Protein AF-A0A353RCZ6-F1 (afdb_monomer)

Secondary structure (DSSP, 8-state):
----B--EEEE-SSS--TT---EEEE---B-GGGSS--SS-HHHHHHHHHHHHHHHHHHHHT--

Mean predicted aligned error: 5.31 Å

pLDDT: mean 87.26, std 7.36, range [57.34, 93.88]

Structure (mmCIF, N/CA/C/O backbone):
data_AF-A0A353RCZ6-F1
#
_entry.id   AF-A0A353RCZ6-F1
#
loop_
_atom_site.group_PDB
_atom_site.id
_atom_site.type_symbol
_atom_site.label_atom_id
_atom_site.label_alt_id
_atom_site.label_comp_id
_atom_site.label_asym_id
_atom_site.label_entity_id
_atom_site.label_seq_id
_atom_site.pdbx_PDB_ins_code
_atom_site.Cartn_x
_atom_site.Cartn_y
_atom_site.Cartn_z
_atom_site.occupancy
_atom_site.B_iso_or_equiv
_atom_site.auth_seq_id
_atom_site.auth_comp_id
_atom_site.auth_asym_id
_atom_site.auth_atom_id
_atom_site.pdbx_PDB_model_num
ATOM 1 N N . ALA A 1 1 ? 7.699 -17.445 -7.339 1.00 60.59 1 ALA A N 1
ATOM 2 C CA . ALA A 1 1 ? 6.262 -17.358 -7.666 1.00 60.59 1 ALA A CA 1
ATOM 3 C C . ALA A 1 1 ? 6.006 -16.058 -8.426 1.00 60.59 1 ALA A C 1
ATOM 5 O O . ALA A 1 1 ? 6.510 -15.028 -7.992 1.00 60.59 1 ALA A O 1
ATOM 6 N N . ARG A 1 2 ? 5.305 -16.103 -9.568 1.00 79.69 2 ARG A N 1
ATOM 7 C CA . ARG A 1 2 ? 4.788 -14.910 -10.262 1.00 79.69 2 ARG A CA 1
ATOM 8 C C . ARG A 1 2 ? 3.318 -14.793 -9.885 1.00 79.69 2 ARG A C 1
ATOM 10 O O . ARG A 1 2 ? 2.495 -15.506 -10.441 1.00 79.69 2 ARG A O 1
ATOM 17 N N . ALA A 1 3 ? 3.034 -14.004 -8.860 1.00 85.94 3 ALA A N 1
ATOM 18 C CA . ALA A 1 3 ? 1.690 -13.844 -8.328 1.00 85.94 3 ALA A CA 1
ATOM 19 C C . ALA A 1 3 ? 1.319 -12.360 -8.339 1.00 85.94 3 ALA A C 1
ATOM 21 O O . ALA A 1 3 ? 2.202 -11.520 -8.122 1.00 85.94 3 ALA A O 1
ATOM 22 N N . PRO A 1 4 ? 0.047 -12.030 -8.601 1.00 89.25 4 PRO A N 1
ATOM 23 C CA . PRO A 1 4 ? -0.430 -10.671 -8.434 1.00 89.25 4 PRO A CA 1
ATOM 24 C C . PRO A 1 4 ? -0.402 -10.280 -6.949 1.00 89.25 4 PRO A C 1
ATOM 26 O O . PRO A 1 4 ? -0.4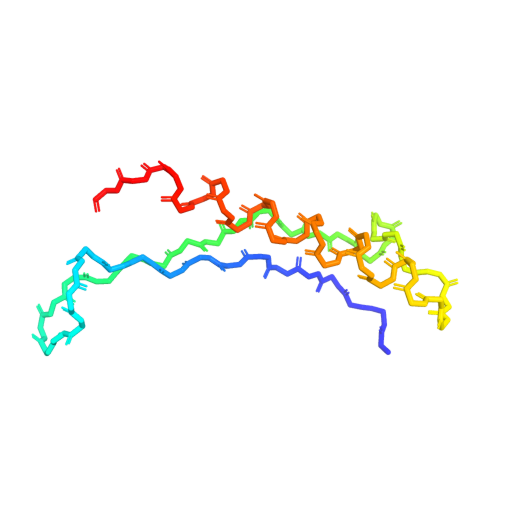78 -11.132 -6.062 1.00 89.25 4 PRO A O 1
ATOM 29 N N . VAL A 1 5 ? -0.291 -8.981 -6.681 1.00 91.44 5 VAL A N 1
ATOM 30 C CA . VAL A 1 5 ? -0.227 -8.423 -5.324 1.00 91.44 5 VAL A CA 1
ATOM 31 C C . VAL A 1 5 ? -1.472 -7.588 -5.070 1.00 91.44 5 VAL A C 1
ATOM 33 O O . VAL A 1 5 ? -1.770 -6.679 -5.840 1.00 91.44 5 VAL A O 1
ATOM 36 N N . LEU A 1 6 ? -2.183 -7.871 -3.979 1.00 93.81 6 LEU A N 1
ATOM 37 C CA . LEU A 1 6 ? -3.328 -7.078 -3.537 1.00 93.81 6 LEU A CA 1
ATOM 38 C C . LEU A 1 6 ? -2.891 -6.140 -2.398 1.00 93.81 6 LEU A C 1
ATOM 40 O O . LEU A 1 6 ? -2.608 -6.628 -1.302 1.00 93.81 6 LEU A O 1
ATOM 44 N N . PRO A 1 7 ? -2.789 -4.819 -2.623 1.00 92.75 7 PRO A N 1
ATOM 45 C CA . PRO A 1 7 ? -2.514 -3.873 -1.552 1.00 92.75 7 PRO A CA 1
ATOM 46 C C . PRO A 1 7 ? -3.736 -3.771 -0.632 1.00 92.75 7 PRO A C 1
ATOM 48 O O . PRO A 1 7 ? -4.866 -3.629 -1.099 1.00 92.75 7 PRO A O 1
ATOM 51 N N . VAL A 1 8 ? -3.502 -3.820 0.678 1.00 93.88 8 VAL A N 1
ATOM 52 C CA . VAL A 1 8 ? -4.549 -3.731 1.703 1.00 93.88 8 VAL A CA 1
ATOM 53 C C . VAL A 1 8 ? -4.137 -2.686 2.729 1.00 93.88 8 VAL A C 1
ATOM 55 O O . VAL A 1 8 ? -2.981 -2.672 3.155 1.00 93.88 8 VAL A O 1
ATOM 58 N N . SER A 1 9 ? -5.066 -1.820 3.131 1.00 92.50 9 SER A N 1
ATOM 59 C CA . SER A 1 9 ? -4.872 -0.912 4.262 1.00 92.50 9 SER A CA 1
ATOM 60 C C . SER A 1 9 ? -5.773 -1.306 5.428 1.00 92.50 9 SER A C 1
ATOM 62 O O . SER A 1 9 ? -6.905 -1.757 5.248 1.00 92.50 9 SER A O 1
ATOM 64 N N . ILE A 1 10 ? -5.246 -1.157 6.643 1.00 91.19 10 ILE A N 1
ATOM 65 C CA . ILE A 1 10 ? -5.979 -1.386 7.886 1.00 91.19 10 ILE A CA 1
ATOM 66 C C . ILE A 1 10 ? -5.952 -0.073 8.655 1.00 91.19 10 ILE A C 1
ATOM 68 O O . ILE A 1 10 ? -4.895 0.380 9.090 1.00 91.19 10 ILE A O 1
ATOM 72 N N . TYR A 1 11 ? -7.119 0.537 8.809 1.00 89.44 11 TYR A N 1
ATOM 73 C CA . TYR A 1 11 ? -7.291 1.800 9.502 1.00 89.44 11 TYR A CA 1
ATOM 74 C C . TYR A 1 11 ? -8.026 1.594 10.828 1.00 89.44 11 TYR A C 1
ATOM 76 O O . TYR A 1 11 ? -9.085 0.966 10.893 1.00 89.44 11 TYR A O 1
ATOM 84 N N . CYS A 1 12 ? -7.477 2.179 11.888 1.00 88.25 12 CYS A N 1
ATOM 85 C CA . CYS A 1 12 ? -8.117 2.304 13.189 1.00 88.25 12 CYS A CA 1
ATOM 86 C C . CYS A 1 12 ? -7.821 3.701 13.733 1.00 88.25 12 CYS A C 1
ATOM 88 O O . CYS A 1 12 ? -6.664 4.102 13.857 1.00 88.25 12 CYS A O 1
ATOM 90 N N . ARG A 1 13 ? -8.866 4.449 14.090 1.00 83.75 13 ARG A N 1
ATOM 91 C CA . ARG A 1 13 ? -8.707 5.804 14.620 1.00 83.75 13 ARG A CA 1
ATOM 92 C C . ARG A 1 13 ? -8.190 5.771 16.059 1.00 83.75 13 ARG A C 1
ATOM 94 O O . ARG A 1 13 ? -8.963 5.508 16.975 1.00 83.75 13 ARG A O 1
ATOM 101 N N . GLY A 1 14 ? -6.915 6.072 16.296 1.00 85.31 14 GLY A N 1
ATOM 102 C CA . GLY A 1 14 ? -6.294 6.047 17.634 1.00 85.31 14 GLY A CA 1
ATOM 103 C C . GLY A 1 14 ? -6.019 4.626 18.152 1.00 85.31 14 GLY A C 1
ATOM 104 O O . GLY A 1 14 ? -6.045 3.670 17.384 1.00 85.31 14 GLY A O 1
ATOM 105 N N . LEU A 1 15 ? -5.788 4.463 19.462 1.00 86.44 15 LEU A N 1
ATOM 106 C CA . LEU A 1 15 ? -5.321 3.188 20.037 1.00 86.44 15 LEU A CA 1
ATOM 107 C C . LEU A 1 15 ? -6.288 2.016 19.778 1.00 86.44 15 LEU A C 1
ATOM 109 O O . LEU A 1 15 ? -7.499 2.157 19.977 1.00 86.44 15 LEU A O 1
ATOM 113 N N . LEU A 1 16 ? -5.755 0.864 19.374 1.00 86.25 16 LEU A N 1
ATOM 114 C CA . LEU A 1 16 ? -6.512 -0.373 19.179 1.00 86.25 16 LEU A CA 1
ATOM 115 C C . LEU A 1 16 ? -7.079 -0.872 20.523 1.00 86.25 16 LEU A C 1
ATOM 117 O O . LEU A 1 16 ? -6.344 -0.969 21.504 1.00 86.25 16 LEU A O 1
ATOM 121 N N . ARG A 1 17 ? -8.387 -1.157 20.585 1.00 87.06 17 ARG A N 1
ATOM 122 C CA . ARG A 1 17 ? -9.098 -1.660 21.779 1.00 87.06 17 ARG A CA 1
ATOM 123 C C . ARG A 1 17 ? -10.201 -2.648 21.365 1.00 87.06 17 ARG A C 1
ATOM 125 O O . ARG A 1 17 ? -10.683 -2.538 20.235 1.00 87.06 17 ARG A O 1
ATOM 132 N N . PRO A 1 18 ? -10.631 -3.574 22.243 1.00 85.62 18 PRO A N 1
ATOM 133 C CA . PRO A 1 18 ? -11.781 -4.441 21.976 1.00 85.62 18 PRO A CA 1
ATOM 134 C C . PRO A 1 18 ? -13.041 -3.640 21.608 1.00 85.62 18 PRO A C 1
ATOM 136 O O . PRO A 1 18 ? -13.220 -2.522 22.090 1.00 85.62 18 PRO A O 1
ATOM 139 N N . PHE A 1 19 ? -13.898 -4.207 20.751 1.00 86.75 19 PHE A N 1
ATOM 140 C CA . PHE A 1 19 ? -15.148 -3.599 20.246 1.00 86.75 19 PHE A CA 1
ATOM 141 C C . PHE A 1 19 ? -14.990 -2.292 19.453 1.00 86.75 19 PHE A C 1
ATOM 143 O O . PHE A 1 19 ? -15.972 -1.619 19.142 1.00 86.75 19 PHE A O 1
ATOM 150 N N . LYS A 1 20 ? -13.760 -1.923 19.090 1.00 85.50 20 LYS A N 1
ATOM 151 C CA . LYS A 1 20 ? -13.497 -0.737 18.282 1.00 85.50 20 LYS A CA 1
ATOM 152 C C . LYS A 1 20 ? -13.636 -1.040 16.794 1.00 85.50 20 LYS A C 1
ATOM 154 O O . LYS A 1 20 ? -13.177 -2.072 16.314 1.00 85.50 20 LYS A O 1
ATOM 159 N N . ARG A 1 21 ? -14.227 -0.099 16.054 1.00 87.00 21 ARG A N 1
ATOM 160 C CA . ARG A 1 21 ? -14.352 -0.184 14.597 1.00 87.00 21 ARG A CA 1
ATOM 161 C C . ARG A 1 21 ? -12.971 -0.133 13.937 1.00 87.00 21 ARG A C 1
ATOM 163 O O . ARG A 1 21 ? -12.22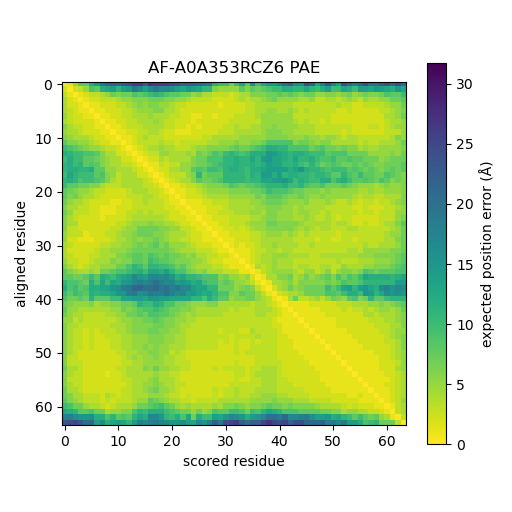0 0.821 14.138 1.00 87.00 21 ARG A O 1
ATOM 170 N N . ILE A 1 22 ? -12.684 -1.149 13.131 1.00 89.69 22 ILE A N 1
ATOM 171 C CA . ILE A 1 22 ? -11.516 -1.236 12.252 1.00 89.69 22 ILE A CA 1
ATOM 172 C C . ILE A 1 22 ? -12.040 -1.221 10.819 1.00 89.69 22 ILE A C 1
ATOM 174 O O . ILE A 1 22 ? -13.019 -1.900 10.508 1.00 89.69 22 ILE A O 1
ATOM 178 N N . THR A 1 23 ? -11.395 -0.451 9.954 1.00 89.94 23 THR A N 1
ATOM 179 C CA . THR A 1 23 ? -11.727 -0.377 8.532 1.00 89.94 23 THR A CA 1
ATOM 180 C C . THR A 1 23 ? -10.618 -1.061 7.748 1.0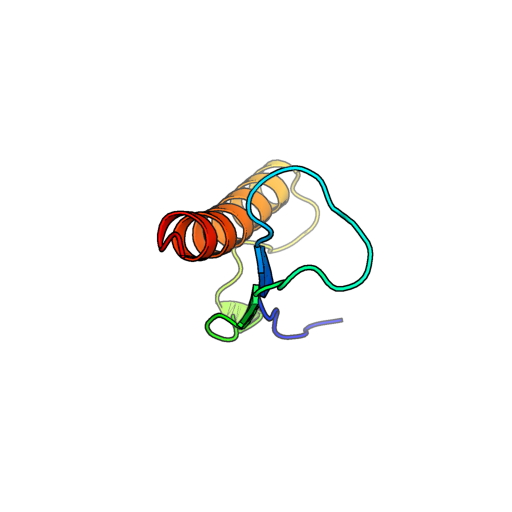0 89.94 23 THR A C 1
ATOM 182 O O . THR A 1 23 ? -9.475 -0.613 7.786 1.00 89.94 23 THR A O 1
ATOM 185 N N . ILE A 1 24 ? -10.947 -2.142 7.043 1.00 91.19 24 ILE A N 1
ATOM 186 C CA . ILE A 1 24 ? -10.027 -2.823 6.125 1.00 91.19 24 ILE A CA 1
ATOM 187 C C . ILE A 1 24 ? -10.422 -2.434 4.703 1.00 91.19 24 ILE A C 1
ATOM 189 O O . ILE A 1 24 ? -11.596 -2.541 4.347 1.00 91.19 24 ILE A O 1
ATOM 193 N N . ARG A 1 25 ? -9.460 -1.981 3.898 1.00 91.62 25 ARG A N 1
ATOM 194 C CA . ARG A 1 25 ? -9.677 -1.628 2.490 1.00 91.62 25 ARG A CA 1
ATOM 195 C C . ARG A 1 25 ? -8.808 -2.482 1.601 1.00 91.62 25 ARG A C 1
ATOM 197 O O . ARG A 1 25 ? -7.618 -2.644 1.858 1.00 91.62 25 ARG A O 1
ATOM 204 N N . PHE A 1 26 ? -9.415 -2.974 0.535 1.00 93.25 26 PHE A N 1
ATOM 205 C CA . PHE A 1 26 ? -8.730 -3.692 -0.524 1.00 93.25 26 PHE A CA 1
ATOM 206 C C . PHE A 1 26 ? -8.569 -2.744 -1.704 1.0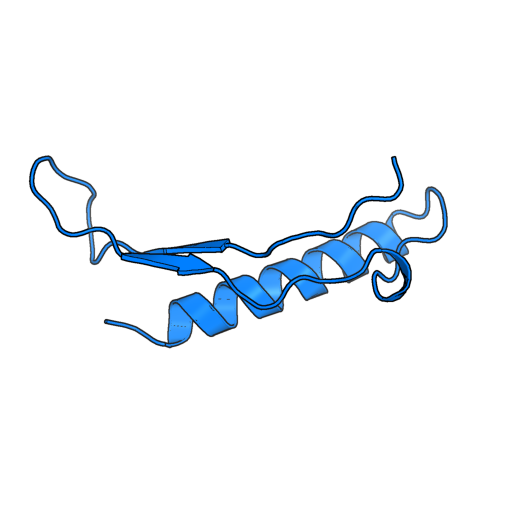0 93.25 26 PHE A C 1
ATOM 208 O O . PHE A 1 26 ? -9.553 -2.195 -2.195 1.00 93.25 26 PHE A O 1
ATOM 215 N N . GLY A 1 27 ? -7.327 -2.528 -2.123 1.00 90.81 27 GLY A N 1
ATOM 216 C CA . GLY A 1 27 ? -7.033 -1.738 -3.307 1.00 90.81 27 GLY A CA 1
ATOM 217 C C . GLY A 1 27 ? -7.149 -2.556 -4.589 1.00 90.81 27 GLY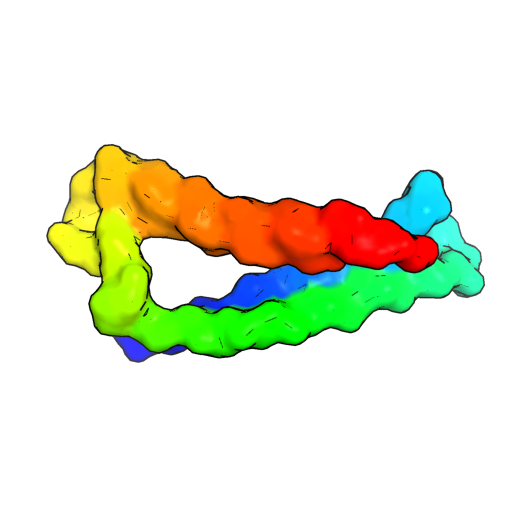 A C 1
ATOM 218 O O . GLY A 1 27 ? -7.551 -3.718 -4.600 1.00 90.81 27 GLY A O 1
ATOM 219 N N . GLU A 1 28 ? -6.740 -1.943 -5.693 1.00 91.69 28 GLU A N 1
ATOM 220 C CA . GLU A 1 28 ? -6.673 -2.611 -6.991 1.00 91.69 28 GLU A CA 1
ATOM 221 C C . GLU A 1 28 ? -5.569 -3.680 -7.009 1.00 91.69 28 GLU A C 1
ATOM 223 O O . GLU A 1 28 ? -4.432 -3.427 -6.594 1.00 91.69 28 GLU A O 1
ATOM 228 N N . LEU A 1 29 ? -5.893 -4.856 -7.549 1.00 92.62 29 LEU A N 1
ATOM 229 C CA . LEU A 1 29 ? -4.935 -5.931 -7.784 1.00 92.62 29 LEU A CA 1
ATOM 230 C C . LEU A 1 29 ? -3.814 -5.452 -8.719 1.00 92.62 29 LEU A C 1
ATOM 232 O O .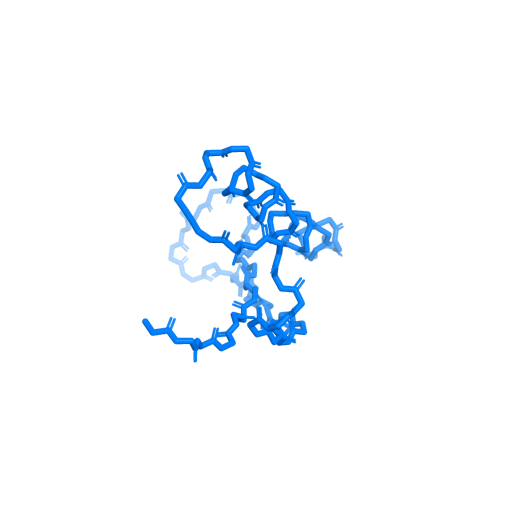 LEU A 1 29 ? -4.073 -4.970 -9.818 1.00 92.62 29 LEU A O 1
ATOM 236 N N . ILE A 1 30 ? -2.560 -5.624 -8.308 1.00 91.69 30 ILE A N 1
ATOM 237 C CA . ILE A 1 30 ? -1.381 -5.264 -9.096 1.00 91.69 30 ILE A CA 1
ATOM 238 C C . ILE A 1 30 ? -0.863 -6.530 -9.794 1.00 91.69 30 ILE A C 1
ATOM 240 O O . ILE A 1 30 ? -0.332 -7.418 -9.118 1.00 91.69 30 ILE A O 1
ATOM 244 N N . PRO A 1 31 ? -0.984 -6.641 -11.131 1.00 91.44 31 PRO A N 1
ATOM 245 C CA . PRO A 1 31 ? -0.403 -7.748 -11.884 1.00 91.44 31 PRO A CA 1
ATOM 246 C C . PRO A 1 31 ? 1.116 -7.787 -11.720 1.00 91.44 31 PRO A C 1
ATOM 248 O O . PRO A 1 31 ? 1.770 -6.741 -11.656 1.00 91.44 31 PRO A O 1
ATOM 251 N N . TYR A 1 32 ? 1.687 -8.992 -11.699 1.00 87.81 32 TYR A N 1
ATOM 252 C CA . TYR A 1 32 ? 3.127 -9.196 -11.524 1.00 87.81 32 TYR A CA 1
ATOM 253 C C . TYR A 1 32 ? 3.950 -8.445 -12.584 1.00 87.81 32 TYR A C 1
ATOM 255 O O . TYR A 1 32 ? 5.007 -7.892 -12.291 1.00 87.81 32 TYR A O 1
ATOM 263 N N . GLU A 1 33 ? 3.432 -8.357 -13.806 1.00 87.44 33 GLU A N 1
ATOM 264 C CA . GLU A 1 33 ? 4.062 -7.728 -14.968 1.00 87.44 33 GLU A CA 1
ATOM 265 C C . GLU A 1 33 ? 4.226 -6.212 -14.799 1.00 87.44 33 GLU A C 1
ATOM 267 O O . GLU A 1 33 ? 5.135 -5.620 -15.386 1.00 87.44 33 GLU A O 1
ATOM 272 N N . LYS A 1 34 ? 3.361 -5.586 -13.987 1.00 87.00 34 LYS A N 1
ATOM 273 C CA . LYS A 1 34 ? 3.405 -4.150 -13.679 1.00 87.00 34 LYS A CA 1
ATOM 274 C C . LYS A 1 34 ? 4.356 -3.822 -12.524 1.00 87.00 34 LYS A C 1
ATOM 276 O O . LYS A 1 34 ? 4.654 -2.649 -12.305 1.00 87.00 34 LYS A O 1
ATOM 281 N N . LEU A 1 35 ? 4.846 -4.820 -11.783 1.00 85.69 35 LEU A N 1
ATOM 282 C CA . LEU A 1 35 ? 5.788 -4.590 -10.691 1.00 85.69 35 LEU A CA 1
ATOM 283 C C . LEU A 1 35 ? 7.198 -4.348 -11.254 1.00 85.69 35 LEU A C 1
ATOM 285 O O . LEU A 1 35 ? 7.690 -5.143 -12.060 1.00 85.69 35 LEU A O 1
ATOM 289 N N . PRO A 1 36 ? 7.911 -3.298 -10.808 1.00 81.12 36 PRO A N 1
ATOM 290 C CA . PRO A 1 36 ? 9.258 -2.982 -11.277 1.00 81.12 36 PRO A CA 1
ATOM 291 C C . PRO A 1 36 ? 10.318 -3.898 -10.637 1.00 81.12 36 PRO A C 1
ATOM 293 O O . PRO A 1 36 ? 11.366 -3.432 -10.193 1.00 81.12 36 PRO A O 1
ATOM 296 N N . PHE A 1 37 ? 10.049 -5.204 -10.571 1.00 80.12 37 PHE A N 1
ATOM 297 C CA . PHE A 1 37 ? 10.898 -6.218 -9.957 1.00 80.12 37 PHE A CA 1
ATOM 298 C C . PHE A 1 37 ? 11.327 -7.247 -11.008 1.00 80.12 37 PHE A C 1
ATOM 300 O O . PHE A 1 37 ? 10.610 -8.199 -11.310 1.00 80.12 37 PHE A O 1
ATOM 307 N N . ARG A 1 38 ? 12.513 -7.043 -11.592 1.00 75.62 38 ARG A N 1
ATOM 308 C CA . ARG A 1 38 ? 13.096 -7.928 -12.610 1.00 75.62 38 ARG A CA 1
ATOM 309 C C . ARG A 1 38 ? 14.485 -8.388 -12.159 1.00 75.62 38 ARG A C 1
ATOM 311 O O . ARG A 1 38 ? 15.491 -7.977 -12.725 1.00 75.62 38 ARG A O 1
ATOM 318 N N . GLY A 1 39 ? 14.538 -9.216 -11.112 1.00 73.56 39 GLY A N 1
ATOM 319 C CA . GLY A 1 39 ? 15.777 -9.828 -10.611 1.00 73.56 39 GLY A CA 1
ATOM 320 C C . GLY A 1 39 ? 16.083 -9.506 -9.146 1.00 73.56 39 GLY A C 1
ATOM 321 O O . GLY A 1 39 ? 15.186 -9.210 -8.368 1.00 73.56 39 GLY A O 1
ATOM 322 N N . ARG A 1 40 ? 17.361 -9.588 -8.752 1.00 78.88 40 ARG A N 1
ATOM 323 C CA . ARG A 1 40 ? 17.822 -9.409 -7.356 1.00 78.88 40 ARG A CA 1
ATOM 324 C C . ARG A 1 40 ? 18.305 -7.986 -7.034 1.00 78.88 40 ARG A C 1
ATOM 326 O O . ARG A 1 40 ? 19.013 -7.778 -6.054 1.00 78.88 40 ARG A O 1
ATOM 333 N N . SER A 1 41 ? 17.965 -6.996 -7.860 1.00 87.56 41 SER A N 1
ATOM 334 C CA . SER A 1 41 ? 18.414 -5.619 -7.637 1.00 87.56 41 SER A CA 1
ATOM 335 C C . SER A 1 41 ? 17.701 -4.994 -6.436 1.00 87.56 41 SER A C 1
ATOM 337 O O . SER A 1 41 ? 16.482 -4.807 -6.444 1.00 87.56 41 SER A O 1
ATOM 339 N N . MET A 1 42 ? 18.475 -4.584 -5.430 1.00 87.69 42 MET A N 1
ATOM 340 C CA . MET A 1 42 ? 17.958 -3.864 -4.259 1.00 87.69 42 MET A CA 1
ATOM 341 C C . MET A 1 42 ? 17.263 -2.551 -4.638 1.00 87.69 42 MET A C 1
ATOM 343 O O . MET A 1 42 ? 16.260 -2.185 -4.031 1.00 87.69 42 MET A O 1
ATOM 347 N N . ALA A 1 43 ? 17.746 -1.856 -5.672 1.00 88.81 43 ALA A N 1
ATOM 348 C CA . ALA A 1 43 ? 17.126 -0.622 -6.154 1.00 88.81 43 ALA A CA 1
ATOM 349 C C . ALA A 1 43 ? 15.728 -0.876 -6.746 1.00 88.81 43 ALA A C 1
ATOM 351 O O . ALA A 1 43 ? 14.794 -0.120 -6.488 1.00 88.81 43 ALA A O 1
ATOM 352 N N . GLN A 1 44 ? 15.565 -1.964 -7.504 1.00 88.69 44 GLN A N 1
ATOM 353 C CA . GLN A 1 44 ? 14.264 -2.392 -8.029 1.00 88.69 44 GLN A CA 1
ATOM 354 C C . GLN A 1 44 ? 13.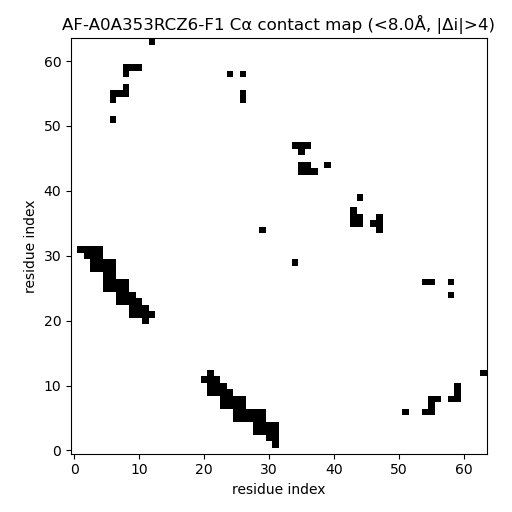315 -2.827 -6.910 1.00 88.69 44 GLN A C 1
ATOM 356 O O . GLN A 1 44 ? 12.147 -2.444 -6.918 1.00 88.69 44 GLN A O 1
ATOM 361 N N . MET A 1 45 ? 13.823 -3.562 -5.916 1.00 88.75 45 MET A N 1
ATOM 362 C CA . MET A 1 45 ? 13.040 -3.953 -4.744 1.00 88.75 45 MET A CA 1
ATOM 363 C C . MET A 1 45 ? 12.531 -2.732 -3.972 1.00 88.75 45 MET A C 1
ATOM 365 O O . MET A 1 45 ? 11.342 -2.663 -3.673 1.00 88.75 45 MET A O 1
ATOM 369 N N . ARG A 1 46 ? 13.390 -1.735 -3.721 1.00 90.75 46 ARG A N 1
ATOM 370 C CA . ARG A 1 46 ? 12.986 -0.477 -3.073 1.00 90.75 46 ARG A CA 1
ATOM 371 C C . ARG A 1 46 ? 11.920 0.262 -3.878 1.00 90.75 46 ARG A C 1
ATOM 373 O O . ARG A 1 46 ? 10.916 0.656 -3.303 1.00 90.75 46 ARG A O 1
ATOM 380 N N . ARG A 1 47 ? 12.079 0.382 -5.202 1.00 90.88 47 ARG A N 1
ATOM 381 C CA . ARG A 1 47 ? 11.057 1.000 -6.071 1.00 90.88 47 ARG A CA 1
ATOM 382 C C . ARG A 1 47 ? 9.719 0.262 -6.024 1.00 90.88 47 ARG A C 1
ATOM 384 O O . ARG A 1 47 ? 8.676 0.901 -5.958 1.00 90.88 47 ARG A O 1
ATOM 391 N N . CYS A 1 48 ? 9.747 -1.070 -6.035 1.00 90.62 48 CYS A N 1
ATOM 392 C CA . CYS A 1 48 ? 8.551 -1.901 -5.908 1.00 90.62 48 CYS A CA 1
ATOM 393 C C . CYS A 1 48 ? 7.858 -1.681 -4.552 1.00 90.62 48 CYS A C 1
ATOM 395 O O . CYS A 1 48 ? 6.654 -1.439 -4.504 1.00 90.62 48 CYS A O 1
ATOM 397 N N . ALA A 1 49 ? 8.632 -1.674 -3.462 1.00 90.88 49 ALA A N 1
ATOM 398 C CA . ALA A 1 49 ? 8.127 -1.393 -2.124 1.00 90.88 49 ALA A CA 1
ATOM 399 C C . ALA A 1 49 ? 7.514 0.013 -2.026 1.00 90.88 49 ALA A C 1
ATOM 401 O O . ALA A 1 49 ? 6.408 0.149 -1.514 1.00 90.88 49 ALA A O 1
ATOM 402 N N . SER A 1 50 ? 8.172 1.041 -2.576 1.00 93.50 50 SER A N 1
ATOM 403 C CA . SER A 1 50 ? 7.642 2.410 -2.616 1.00 93.50 50 SER A CA 1
ATOM 404 C C . SER A 1 50 ? 6.325 2.509 -3.389 1.00 93.50 50 SER A C 1
ATOM 406 O O . SER A 1 50 ? 5.429 3.226 -2.958 1.00 93.50 50 SER A O 1
ATOM 408 N N . LEU A 1 51 ? 6.174 1.771 -4.494 1.00 92.75 51 LEU A N 1
ATOM 409 C CA . LEU A 1 51 ? 4.930 1.740 -5.270 1.00 92.75 51 LEU A CA 1
ATOM 410 C C . LEU A 1 51 ? 3.777 1.128 -4.465 1.00 92.75 51 LEU A C 1
ATOM 412 O O . LEU A 1 51 ? 2.686 1.697 -4.415 1.00 92.75 51 LEU A O 1
ATOM 416 N N . ILE A 1 52 ? 4.014 -0.021 -3.824 1.00 92.69 52 ILE A N 1
ATOM 417 C CA . ILE A 1 52 ? 3.002 -0.697 -2.999 1.00 92.69 52 ILE A CA 1
ATOM 418 C C . ILE A 1 52 ? 2.641 0.172 -1.789 1.00 92.69 52 ILE A C 1
ATOM 420 O O . ILE A 1 52 ? 1.461 0.385 -1.519 1.00 92.69 52 ILE A O 1
ATOM 424 N N . ALA A 1 53 ? 3.646 0.720 -1.102 1.00 93.19 53 ALA A N 1
ATOM 425 C CA . ALA A 1 53 ? 3.451 1.612 0.034 1.00 93.19 53 ALA A CA 1
ATOM 426 C C . ALA A 1 53 ? 2.665 2.869 -0.357 1.00 93.19 53 ALA A C 1
ATOM 428 O O . ALA A 1 53 ? 1.750 3.248 0.362 1.00 93.19 53 ALA A O 1
ATOM 429 N N . GLY A 1 54 ? 2.948 3.469 -1.518 1.00 93.69 54 GLY A N 1
ATOM 430 C CA . GLY A 1 54 ? 2.197 4.616 -2.029 1.00 93.69 54 GLY A CA 1
ATOM 431 C C . GLY A 1 54 ? 0.706 4.314 -2.209 1.00 93.69 54 GLY A C 1
ATOM 432 O O . GLY A 1 54 ? -0.131 5.094 -1.767 1.00 93.69 54 GLY A O 1
ATOM 433 N N . LYS A 1 55 ? 0.358 3.146 -2.771 1.00 93.25 55 LYS A N 1
ATOM 434 C CA . LYS A 1 55 ? -1.046 2.707 -2.887 1.00 93.25 55 LYS A CA 1
ATOM 435 C C . LYS A 1 55 ? -1.701 2.488 -1.520 1.00 93.25 55 LYS A C 1
ATOM 437 O O . LYS A 1 55 ? -2.848 2.876 -1.336 1.00 93.25 55 LYS A O 1
ATOM 442 N N . ILE A 1 56 ? -0.991 1.881 -0.566 1.00 93.06 56 ILE A N 1
ATOM 443 C CA . ILE A 1 56 ? -1.513 1.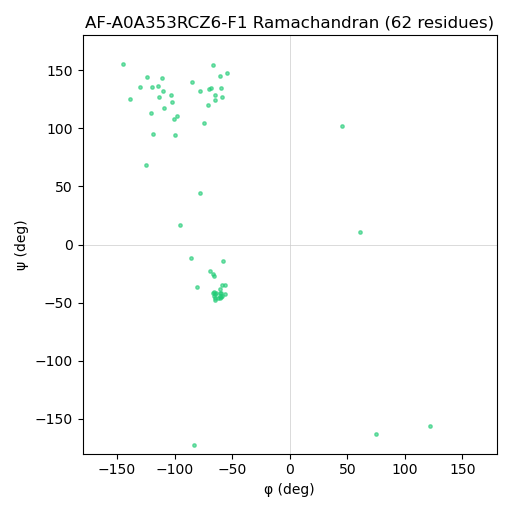669 0.796 1.00 93.06 56 ILE A CA 1
ATOM 444 C C . ILE A 1 56 ? -1.726 3.006 1.511 1.00 93.06 56 ILE A C 1
ATOM 446 O O . ILE A 1 56 ? -2.776 3.201 2.116 1.00 93.06 56 ILE A O 1
ATOM 450 N N . ASN A 1 57 ? -0.771 3.930 1.408 1.00 93.25 57 ASN A N 1
ATOM 451 C CA . ASN A 1 57 ? -0.849 5.245 2.036 1.00 93.25 57 ASN A CA 1
ATOM 452 C C . ASN A 1 57 ? -1.991 6.083 1.462 1.00 93.25 57 ASN A C 1
ATOM 454 O O . ASN A 1 57 ? -2.749 6.647 2.240 1.00 93.25 57 ASN A O 1
ATOM 458 N N . ALA A 1 58 ? -2.194 6.075 0.140 1.00 91.69 58 ALA A N 1
ATOM 459 C CA . ALA A 1 58 ? -3.343 6.739 -0.475 1.00 91.69 58 ALA A CA 1
ATOM 460 C C . ALA A 1 58 ? -4.675 6.233 0.115 1.00 91.69 58 ALA A C 1
ATOM 462 O O . ALA A 1 58 ? -5.534 7.027 0.481 1.00 91.69 58 ALA A O 1
ATOM 463 N N . MET A 1 59 ? -4.812 4.915 0.321 1.00 90.94 59 MET A N 1
ATOM 464 C CA . MET A 1 59 ? -6.001 4.339 0.968 1.00 90.94 59 MET A CA 1
ATOM 465 C C . MET A 1 59 ? -6.118 4.674 2.465 1.00 90.94 59 MET A C 1
ATOM 467 O O . MET A 1 59 ? -7.201 4.552 3.035 1.00 90.94 59 MET A O 1
ATOM 471 N N . LEU A 1 60 ? -5.015 5.010 3.142 1.00 88.06 60 LEU A N 1
ATOM 472 C CA . LEU A 1 60 ? -5.030 5.452 4.541 1.00 88.06 60 LEU A CA 1
ATOM 473 C C . LEU A 1 60 ? -5.414 6.933 4.659 1.00 88.06 60 LEU A C 1
ATOM 475 O O . LEU A 1 60 ? -6.117 7.300 5.600 1.00 88.06 60 LEU A O 1
ATOM 479 N N . GLU A 1 61 ? -4.980 7.762 3.708 1.00 87.06 61 GLU A N 1
ATOM 480 C CA . GLU A 1 61 ? -5.284 9.197 3.632 1.00 87.06 61 GLU A CA 1
ATOM 481 C C . GLU A 1 61 ? -6.767 9.478 3.370 1.00 87.06 61 GLU A C 1
ATOM 483 O O . GLU A 1 61 ? -7.276 10.505 3.809 1.00 87.06 61 GLU A O 1
ATOM 488 N N . GLU A 1 62 ? -7.491 8.536 2.755 1.00 81.75 62 GLU A N 1
ATOM 489 C CA . GLU A 1 62 ? -8.949 8.606 2.580 1.00 81.75 62 GLU A CA 1
ATOM 490 C C . GLU A 1 62 ? -9.736 8.731 3.900 1.00 81.75 62 GLU A C 1
ATOM 492 O O . GLU A 1 62 ? -10.912 9.063 3.845 1.00 81.75 62 GLU A O 1
ATOM 497 N N . GLY A 1 63 ? -9.107 8.480 5.059 1.00 64.38 63 GLY A N 1
ATOM 498 C CA . GLY A 1 63 ? -9.508 8.981 6.381 1.00 64.38 63 GLY A CA 1
ATOM 499 C C . GLY A 1 63 ? -10.998 8.881 6.745 1.00 64.38 63 GLY A C 1
ATOM 500 O O . GLY A 1 63 ? -11.794 9.740 6.381 1.00 64.38 63 GLY A O 1
ATOM 501 N N . HIS A 1 64 ? -11.374 7.894 7.568 1.00 57.34 64 HIS A N 1
ATOM 502 C CA . HIS A 1 64 ? -12.737 7.788 8.120 1.00 57.34 64 HIS A CA 1
ATOM 503 C C . HIS A 1 64 ? -12.746 7.592 9.637 1.00 57.34 64 HIS A C 1
ATOM 505 O O . HIS A 1 64 ? -12.389 6.478 10.078 1.00 57.34 64 HIS A O 1
#

Radius of gyration: 14.56 Å; Cα contacts (8 Å, |Δi|>4): 66; chains: 1; bounding box: 34×27×37 Å

Sequence (64 aa):
ARAPVLPVSIYCRGLLRPFKRITIRFGELIPYEKLPFRGRSMAQMRRCASLIAGKINAMLEEGH

Solvent-accessible surface area (backbone atoms only — not comparable to full-atom values): 4089 Å² total; per-residue (Å²): 135,93,58,64,45,70,45,61,32,80,46,58,86,66,84,90,57,88,96,58,78,68,49,78,45,78,56,74,74,40,52,50,87,78,45,62,63,90,74,89,51,66,70,34,49,50,52,36,50,52,53,51,49,50,57,27,48,55,64,54,68,68,63,131

Foldseek 3Di:
DQDWDWQKEWDFDDDDDPPGDIDIDIDDTGGSVNQQDDDDDPVSVVVNVVVSVVRRVVVHVVDD

Nearest PDB structures (foldseek):
  4k1p-ass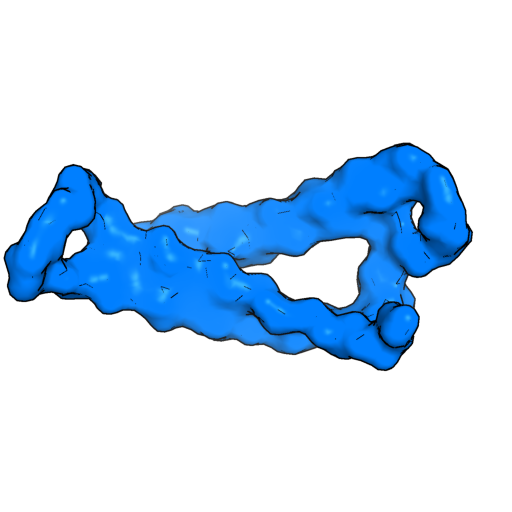embly3_C  TM=4.006E-01  e=4.348E+00  Bacillus cereus
  4k1p-assembly4_D  TM=3.689E-01  e=5.274E+00  Bacillus cereus